Protein AF-A0A527XPF8-F1 (afdb_monomer)

Sequence (87 aa):
VYVIGPDKKIKLVLTYPMTTGRNFDEILRVIDSIQLTAKHQVATPANWKQGEDVIITAAVSNEDAIKRFGAYETVLPYLRKTKQPTA

pLDDT: mean 93.79, std 5.35, range [55.16, 97.88]

Nearest PDB structures (foldseek):
  5ykj-assembly1_A  TM=9.916E-01  e=4.280E-09  Saccharomyces cerevisiae S288C
  2v41-assembly4_H  TM=9.657E-01  e=8.708E-09  Arenicola marina
  5b6m-assembly2_D  TM=9.650E-01  e=4.977E-08  Homo sapiens
  5b6n-assembly2_D  TM=9.585E-01  e=4.375E-08  Homo sapiens
  1xcc-a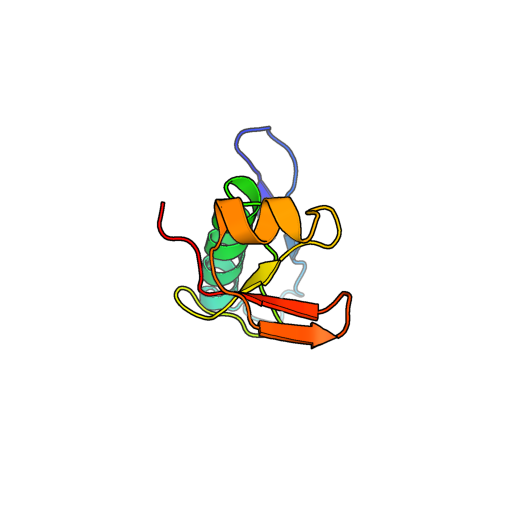ssembly2_D  TM=9.492E-01  e=5.916E-06  Plasmodium yoelii

Foldseek 3Di:
DFDADPVRDTPDDDDDDPVDDDDVVVVVQVVVQVVLVVVDQWHADPPRDPFDKTFHAPVADPVNCCVPQNDWDPPDPGGIIGTRDDD

Structure (mmCIF, N/CA/C/O backbone):
data_AF-A0A527XPF8-F1
#
_entry.id   AF-A0A527XPF8-F1
#
loop_
_atom_site.group_PDB
_atom_site.id
_atom_site.type_symbol
_atom_site.label_atom_id
_atom_site.label_alt_id
_atom_site.label_comp_id
_atom_site.label_asym_id
_atom_site.label_entity_id
_atom_site.label_seq_id
_atom_site.pdbx_PDB_ins_code
_atom_site.Cartn_x
_atom_site.Cartn_y
_atom_site.Cartn_z
_atom_site.occupancy
_atom_site.B_iso_or_equiv
_atom_site.auth_seq_id
_atom_site.auth_comp_id
_atom_site.auth_asym_id
_atom_site.auth_atom_id
_atom_site.pdbx_PDB_model_num
ATOM 1 N N . VAL A 1 1 ? 8.408 3.003 -13.791 1.00 95.88 1 VAL A N 1
ATOM 2 C CA . VAL A 1 1 ? 6.950 3.213 -13.636 1.00 95.88 1 VAL A CA 1
ATOM 3 C C . VAL A 1 1 ? 6.760 4.255 -12.559 1.00 95.88 1 VAL A C 1
ATOM 5 O O . VAL A 1 1 ? 7.367 4.110 -11.505 1.00 95.88 1 VAL A O 1
ATOM 8 N N . TYR A 1 2 ? 5.979 5.295 -12.840 1.00 97.69 2 TYR A N 1
ATOM 9 C CA . TYR A 1 2 ? 5.609 6.322 -11.869 1.00 97.69 2 TYR A CA 1
ATOM 10 C C . TYR A 1 2 ? 4.095 6.280 -11.696 1.00 97.69 2 TYR A C 1
ATOM 12 O O . TYR A 1 2 ? 3.371 6.418 -12.680 1.00 97.69 2 TYR A O 1
ATOM 20 N N . VAL A 1 3 ? 3.623 6.081 -10.467 1.00 97.75 3 VAL A N 1
ATOM 21 C CA . VAL A 1 3 ? 2.200 6.223 -10.127 1.00 97.75 3 VAL A CA 1
ATOM 22 C C . VAL A 1 3 ? 2.009 7.619 -9.550 1.00 97.75 3 VAL A C 1
ATOM 24 O O . VAL A 1 3 ? 2.623 7.957 -8.536 1.00 97.75 3 VAL A O 1
ATOM 27 N N . ILE A 1 4 ? 1.197 8.443 -10.211 1.00 97.88 4 ILE A N 1
ATOM 28 C CA . ILE A 1 4 ? 0.983 9.851 -9.856 1.00 97.88 4 ILE A CA 1
ATOM 29 C C . ILE A 1 4 ? -0.461 10.025 -9.390 1.00 97.88 4 ILE A C 1
ATOM 31 O O . ILE A 1 4 ? -1.394 9.611 -10.074 1.00 97.88 4 ILE A O 1
ATOM 35 N N . GLY A 1 5 ? -0.638 10.632 -8.217 1.00 96.62 5 GLY A N 1
ATOM 36 C CA . GLY A 1 5 ? -1.960 10.925 -7.670 1.00 96.62 5 GLY A CA 1
ATOM 37 C C . GLY A 1 5 ? -2.632 12.136 -8.336 1.00 96.62 5 GLY A C 1
ATOM 38 O O . GLY A 1 5 ? -1.967 12.930 -9.009 1.00 96.62 5 GLY A O 1
ATOM 39 N N . PRO A 1 6 ? -3.942 12.350 -8.106 1.00 96.75 6 PRO A N 1
ATOM 40 C CA . PRO A 1 6 ? -4.650 13.552 -8.569 1.00 96.75 6 PRO A CA 1
ATOM 41 C C . PRO A 1 6 ? -4.022 14.862 -8.063 1.00 96.75 6 PRO A C 1
ATOM 43 O O . PRO A 1 6 ? -4.055 15.881 -8.754 1.00 96.75 6 PRO A O 1
ATOM 46 N N . ASP A 1 7 ? -3.372 14.801 -6.897 1.00 96.38 7 ASP A N 1
ATOM 47 C CA . ASP A 1 7 ? -2.586 15.866 -6.265 1.00 96.38 7 ASP A CA 1
ATOM 48 C C . ASP A 1 7 ? -1.230 16.136 -6.944 1.00 96.38 7 ASP A C 1
ATOM 50 O O . ASP A 1 7 ? -0.425 16.904 -6.422 1.00 96.38 7 ASP A O 1
ATOM 54 N N . LYS A 1 8 ? -0.962 15.497 -8.093 1.00 96.81 8 LYS A N 1
ATOM 55 C CA . LYS A 1 8 ? 0.291 15.575 -8.862 1.00 96.81 8 LYS A CA 1
ATOM 56 C C . LYS A 1 8 ? 1.525 15.079 -8.100 1.00 96.81 8 LYS A C 1
ATOM 58 O O . LYS A 1 8 ? 2.645 15.267 -8.570 1.00 96.81 8 LYS A O 1
ATOM 63 N N . LYS A 1 9 ? 1.353 14.409 -6.955 1.00 97.25 9 LYS A N 1
ATOM 64 C CA . LYS A 1 9 ? 2.466 13.828 -6.194 1.00 97.25 9 LYS A CA 1
ATOM 65 C C . LYS A 1 9 ? 2.743 12.402 -6.649 1.00 97.25 9 LYS A C 1
ATOM 67 O O . LYS 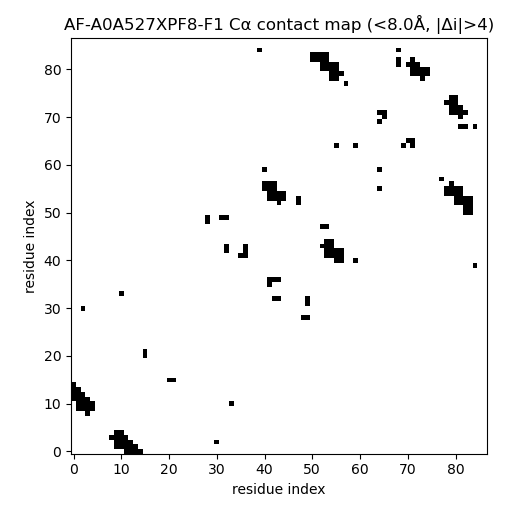A 1 9 ? 1.825 11.627 -6.925 1.00 97.25 9 LYS A O 1
ATOM 72 N N . ILE A 1 10 ? 4.022 12.043 -6.669 1.00 97.56 10 ILE A N 1
ATOM 73 C CA . ILE A 1 10 ? 4.471 10.673 -6.918 1.00 97.56 10 ILE A CA 1
ATOM 74 C C . ILE A 1 10 ? 4.101 9.816 -5.701 1.00 97.56 10 ILE A C 1
ATOM 76 O O . ILE A 1 10 ? 4.457 10.154 -4.574 1.00 97.56 10 ILE A O 1
ATOM 80 N N . LYS A 1 11 ? 3.372 8.720 -5.929 1.00 97.38 11 LYS A N 1
ATOM 81 C CA . LYS A 1 11 ? 2.947 7.759 -4.896 1.00 97.38 11 LYS A CA 1
ATOM 82 C C . LYS A 1 11 ? 3.803 6.495 -4.887 1.00 97.38 11 LYS A C 1
ATOM 84 O O . LYS A 1 11 ? 3.992 5.903 -3.833 1.00 97.38 11 LYS A O 1
ATOM 89 N N . LEU A 1 12 ? 4.328 6.098 -6.047 1.00 97.69 12 LEU A N 1
ATOM 90 C CA . LEU A 1 12 ? 5.201 4.936 -6.195 1.00 97.69 12 LEU A CA 1
ATOM 91 C C . LEU A 1 12 ? 6.151 5.120 -7.382 1.00 97.69 12 LEU A C 1
ATOM 93 O O . LEU A 1 12 ? 5.752 5.628 -8.435 1.0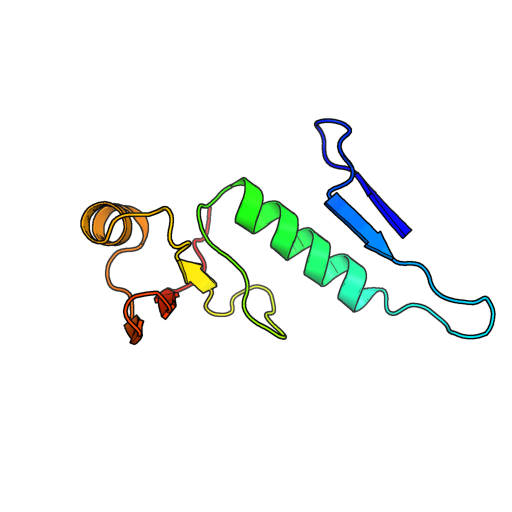0 97.69 12 LEU A O 1
ATOM 97 N N . VAL A 1 13 ? 7.393 4.665 -7.209 1.00 97.88 13 VAL A N 1
ATOM 98 C CA . VAL A 1 13 ? 8.411 4.574 -8.261 1.00 97.88 13 VAL A CA 1
ATOM 99 C C . VAL A 1 13 ? 8.907 3.135 -8.334 1.00 97.88 13 VAL A C 1
ATOM 101 O O . VAL A 1 13 ? 9.328 2.574 -7.328 1.00 97.88 13 VAL A O 1
ATOM 104 N N . LEU A 1 14 ? 8.872 2.547 -9.529 1.00 96.94 14 LEU A N 1
ATOM 105 C CA . LEU A 1 14 ? 9.405 1.212 -9.803 1.00 96.94 14 LEU A CA 1
ATOM 106 C C . LEU A 1 14 ? 10.397 1.281 -10.966 1.00 96.94 14 LEU A C 1
ATOM 108 O O . LEU A 1 14 ? 10.009 1.630 -12.088 1.00 96.94 14 LEU A O 1
ATOM 112 N N . THR A 1 15 ? 11.649 0.905 -10.723 1.00 97.25 15 THR A N 1
ATOM 113 C CA . THR A 1 15 ?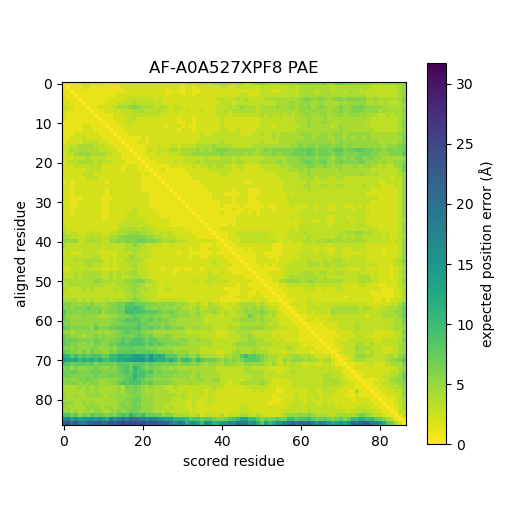 12.719 0.924 -11.731 1.00 97.25 15 THR A CA 1
ATOM 114 C C . THR A 1 15 ? 13.228 -0.490 -11.955 1.00 97.25 15 THR A C 1
ATOM 116 O O . THR A 1 15 ? 13.766 -1.101 -11.041 1.00 97.25 15 THR A O 1
ATOM 119 N N . TYR A 1 16 ? 13.016 -1.019 -13.161 1.00 97.25 16 TYR A N 1
ATOM 120 C CA . TYR A 1 16 ? 13.463 -2.352 -13.584 1.00 97.25 16 TYR A CA 1
ATOM 121 C C . TYR A 1 16 ? 14.462 -2.194 -14.741 1.00 97.25 16 TYR A C 1
ATOM 123 O O . TYR A 1 16 ? 14.279 -1.271 -15.546 1.00 97.25 16 TYR A O 1
ATOM 131 N N . PRO A 1 17 ? 15.484 -3.064 -14.850 1.00 97.44 17 PRO A N 1
ATOM 132 C CA . PRO A 1 17 ? 16.402 -3.073 -15.988 1.00 97.44 17 PRO A CA 1
ATOM 133 C C . PRO A 1 17 ? 15.694 -3.534 -17.271 1.00 97.44 17 PRO A C 1
ATOM 135 O O . PRO A 1 17 ? 14.622 -4.135 -17.220 1.00 97.44 17 PRO A O 1
ATOM 138 N N . MET A 1 18 ? 16.316 -3.301 -18.432 1.00 95.81 18 MET A N 1
ATOM 139 C CA . MET A 1 18 ? 15.755 -3.711 -19.734 1.00 95.81 18 MET A CA 1
ATOM 140 C C . MET A 1 18 ? 15.572 -5.230 -19.868 1.00 95.81 18 MET A C 1
ATOM 142 O O . MET A 1 18 ? 14.731 -5.680 -20.637 1.00 95.81 18 MET A O 1
ATOM 146 N N . THR A 1 19 ? 16.344 -6.015 -19.116 1.00 96.81 19 THR A N 1
ATOM 147 C CA . THR A 1 19 ? 16.343 -7.483 -19.163 1.00 96.81 19 THR A CA 1
ATOM 148 C C . THR A 1 19 ? 15.174 -8.123 -18.418 1.00 96.81 19 THR A C 1
ATOM 150 O O . THR A 1 19 ? 14.919 -9.307 -18.615 1.00 96.81 19 THR A O 1
ATOM 153 N N . THR A 1 20 ? 14.471 -7.380 -17.557 1.00 97.19 20 THR A N 1
ATOM 154 C CA . THR A 1 20 ? 13.449 -7.945 -16.666 1.00 97.19 20 THR A CA 1
ATOM 155 C C . THR A 1 20 ? 12.088 -7.323 -16.947 1.00 97.19 20 THR A C 1
ATOM 157 O O . THR A 1 20 ? 11.836 -6.158 -16.627 1.00 97.19 20 THR A O 1
ATOM 160 N N . GLY A 1 21 ? 11.190 -8.127 -17.522 1.00 96.38 21 GLY A N 1
ATOM 161 C CA . GLY A 1 21 ? 9.793 -7.755 -17.730 1.00 96.38 21 GLY A CA 1
ATOM 162 C C . GLY A 1 21 ? 9.095 -7.383 -16.418 1.00 96.38 21 GLY A C 1
ATOM 163 O O . GLY A 1 21 ? 9.406 -7.913 -15.352 1.00 96.38 21 GLY A O 1
ATOM 164 N N . ARG A 1 22 ? 8.152 -6.442 -16.489 1.00 97.44 22 ARG A N 1
ATOM 165 C CA . ARG A 1 22 ? 7.380 -5.984 -15.323 1.00 97.44 22 ARG A CA 1
ATOM 166 C C . ARG A 1 22 ? 6.154 -6.865 -15.119 1.00 97.44 22 ARG A C 1
ATOM 168 O O . ARG A 1 22 ? 5.558 -7.318 -16.091 1.00 97.44 22 ARG A O 1
ATOM 175 N N . ASN A 1 23 ? 5.737 -7.013 -13.867 1.00 97.25 23 ASN A N 1
ATOM 176 C CA . ASN A 1 23 ? 4.452 -7.610 -13.524 1.00 97.25 23 ASN A CA 1
ATOM 177 C C . ASN A 1 23 ? 3.370 -6.516 -13.460 1.00 97.25 23 ASN A C 1
ATOM 179 O O . ASN A 1 23 ? 3.447 -5.630 -12.610 1.00 97.25 23 ASN A O 1
ATOM 183 N N . PHE A 1 24 ? 2.385 -6.562 -14.359 1.00 96.75 24 PHE A N 1
ATOM 184 C CA . PHE A 1 24 ? 1.290 -5.585 -14.387 1.00 96.75 24 PHE A CA 1
ATOM 185 C C . PHE A 1 24 ? 0.218 -5.844 -13.327 1.00 96.75 24 PHE A C 1
ATOM 187 O O . PHE A 1 24 ? -0.397 -4.882 -12.869 1.00 96.75 24 PHE A O 1
ATOM 194 N N . ASP A 1 25 ? 0.056 -7.085 -12.866 1.00 97.38 25 ASP A N 1
ATOM 195 C CA . ASP A 1 25 ? -0.858 -7.393 -11.763 1.00 97.38 25 ASP A CA 1
ATOM 196 C C . ASP A 1 25 ? -0.398 -6.697 -10.480 1.00 97.38 25 ASP A C 1
ATOM 198 O O . ASP A 1 25 ? -1.212 -6.159 -9.736 1.00 97.38 25 ASP A O 1
ATOM 202 N N . GLU A 1 26 ? 0.920 -6.607 -10.263 1.00 96.94 26 GLU A N 1
ATOM 203 C CA . GLU A 1 26 ? 1.474 -5.841 -9.143 1.00 96.94 26 GLU A CA 1
ATOM 204 C C . GLU A 1 26 ? 1.178 -4.347 -9.281 1.00 96.94 26 GLU A C 1
ATOM 206 O O . GLU A 1 26 ? 0.870 -3.691 -8.290 1.00 96.94 26 GLU A O 1
ATOM 211 N N . ILE A 1 27 ? 1.217 -3.803 -10.502 1.00 97.12 27 ILE A N 1
ATOM 212 C CA . ILE A 1 27 ? 0.893 -2.392 -10.750 1.00 97.12 27 ILE A CA 1
ATOM 213 C C . ILE A 1 27 ? -0.581 -2.115 -10.416 1.00 97.12 27 ILE A C 1
ATOM 215 O O . ILE A 1 27 ? -0.875 -1.101 -9.785 1.00 97.12 27 ILE A O 1
ATOM 219 N N . LEU A 1 28 ? -1.504 -3.005 -10.790 1.00 97.19 28 LEU A N 1
ATOM 220 C CA . LEU A 1 28 ? -2.920 -2.872 -10.428 1.00 97.19 28 LEU A CA 1
ATOM 221 C C . LEU A 1 28 ? -3.127 -3.012 -8.914 1.00 97.19 28 LEU A C 1
ATOM 223 O O . LEU A 1 28 ? -3.754 -2.151 -8.299 1.00 97.19 28 LEU A O 1
ATOM 227 N N . ARG A 1 29 ? -2.499 -4.014 -8.290 1.00 97.69 29 ARG A N 1
ATOM 228 C CA . ARG A 1 29 ? -2.582 -4.258 -6.842 1.00 97.69 29 ARG A CA 1
ATOM 229 C C . ARG A 1 29 ? -2.120 -3.053 -6.020 1.00 97.69 29 ARG A C 1
ATOM 231 O O . ARG A 1 29 ? -2.765 -2.688 -5.035 1.00 97.69 29 ARG A O 1
ATOM 238 N N . VAL A 1 30 ? -1.020 -2.402 -6.413 1.00 97.31 30 VAL A N 1
ATOM 239 C CA . VAL A 1 30 ? -0.556 -1.193 -5.710 1.00 97.31 30 VAL A CA 1
ATOM 240 C C . VAL A 1 30 ? -1.472 0.004 -5.948 1.00 97.31 30 VAL A C 1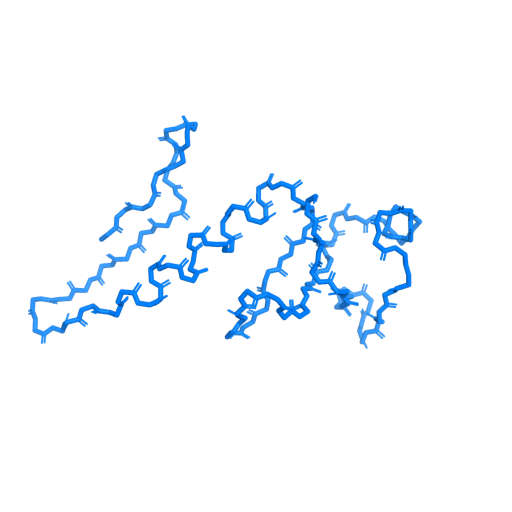
ATOM 242 O O . VAL A 1 30 ? -1.614 0.823 -5.043 1.00 97.31 30 VAL A O 1
ATOM 245 N N . ILE A 1 31 ? -2.122 0.119 -7.112 1.00 96.94 31 ILE A N 1
ATOM 246 C CA . ILE A 1 31 ? -3.104 1.183 -7.369 1.00 96.94 31 ILE A CA 1
ATOM 247 C C . ILE A 1 31 ? -4.313 1.019 -6.445 1.00 96.94 31 ILE A C 1
ATOM 249 O O . ILE A 1 31 ? -4.684 1.992 -5.785 1.00 96.94 31 ILE A O 1
ATOM 253 N N . ASP A 1 32 ? -4.863 -0.191 -6.328 1.00 96.62 32 ASP A N 1
ATOM 254 C CA . ASP A 1 32 ? -5.981 -0.484 -5.421 1.00 96.62 32 ASP A CA 1
ATOM 255 C C . ASP A 1 32 ? -5.616 -0.146 -3.972 1.00 96.62 32 ASP A C 1
ATOM 257 O O . ASP A 1 32 ? -6.349 0.559 -3.274 1.00 96.62 32 ASP A O 1
ATOM 261 N N . SER A 1 33 ? -4.416 -0.549 -3.545 1.00 97.00 33 SER A N 1
ATOM 262 C CA . SER A 1 33 ? -3.881 -0.209 -2.227 1.00 97.00 33 SER A CA 1
ATOM 263 C C . SER A 1 33 ? -3.756 1.307 -2.021 1.00 97.00 33 SER A C 1
ATOM 265 O O . SER A 1 33 ? -4.164 1.831 -0.983 1.00 97.00 33 SER A O 1
ATOM 267 N N . ILE A 1 34 ? -3.188 2.046 -2.980 1.00 96.50 34 ILE A N 1
ATOM 268 C CA . ILE A 1 34 ? -3.014 3.506 -2.878 1.00 96.50 34 ILE A CA 1
ATOM 269 C C . ILE A 1 34 ? -4.375 4.203 -2.785 1.00 96.50 34 ILE A C 1
ATOM 271 O O . ILE A 1 34 ? -4.544 5.116 -1.980 1.00 96.50 34 ILE A O 1
ATOM 275 N N . GLN A 1 35 ? -5.360 3.776 -3.575 1.00 95.25 35 GLN A N 1
ATOM 276 C CA . GLN A 1 35 ? -6.703 4.354 -3.537 1.00 95.25 35 GLN A CA 1
ATOM 277 C C . GLN A 1 35 ? -7.430 4.051 -2.222 1.00 95.25 35 GLN A C 1
ATOM 279 O O . GLN A 1 35 ? -8.072 4.943 -1.665 1.00 95.25 35 GLN A O 1
ATOM 284 N N . LEU A 1 36 ? -7.307 2.826 -1.704 1.00 95.25 36 LEU A N 1
ATOM 285 C CA . LEU A 1 36 ? -7.916 2.4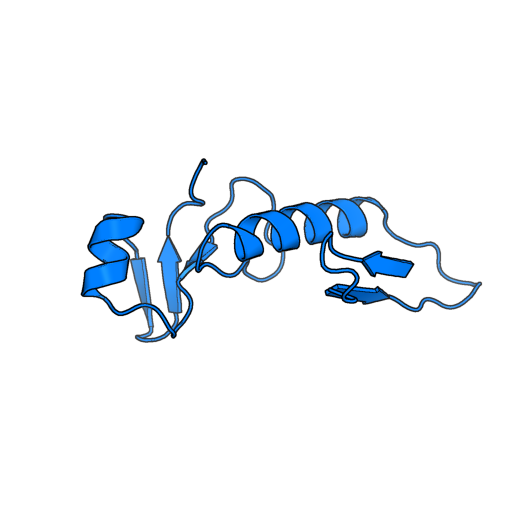18 -0.438 1.00 95.25 36 LEU A CA 1
ATOM 286 C C . LEU A 1 36 ? -7.349 3.221 0.738 1.00 95.25 36 LEU A C 1
ATOM 288 O O . LEU A 1 36 ? -8.097 3.814 1.514 1.00 95.25 36 LEU A O 1
ATOM 292 N N . THR A 1 37 ? -6.022 3.280 0.835 1.00 94.62 37 THR A N 1
ATOM 293 C CA . THR A 1 37 ? -5.306 3.977 1.917 1.00 94.62 37 THR A CA 1
ATOM 294 C C . THR A 1 37 ? -5.414 5.502 1.831 1.00 94.62 37 THR A C 1
ATOM 296 O O . THR A 1 37 ? -5.279 6.189 2.840 1.00 94.62 37 THR A O 1
ATOM 299 N N . ALA A 1 38 ? -5.716 6.053 0.652 1.00 93.31 38 ALA A N 1
ATOM 300 C CA . ALA A 1 38 ? -6.042 7.470 0.508 1.00 93.31 38 ALA A CA 1
ATOM 301 C C . ALA A 1 38 ? -7.434 7.823 1.064 1.00 93.31 38 ALA A C 1
ATOM 303 O O . ALA A 1 38 ? -7.639 8.950 1.509 1.00 93.31 38 ALA A O 1
ATOM 304 N N . LYS A 1 39 ? -8.390 6.884 1.028 1.00 91.94 39 LYS A N 1
ATOM 305 C CA . LYS A 1 39 ? -9.773 7.096 1.493 1.00 91.94 39 LYS A CA 1
ATOM 306 C C . LYS A 1 39 ? -9.974 6.716 2.958 1.00 91.94 39 LYS A C 1
ATOM 308 O O . LYS A 1 39 ? -10.742 7.364 3.663 1.00 91.94 39 LYS A O 1
ATOM 313 N N . HIS A 1 40 ? -9.291 5.672 3.419 1.00 91.62 40 HIS A N 1
ATOM 314 C CA . HIS A 1 40 ? -9.464 5.110 4.754 1.00 91.62 40 HIS A CA 1
ATOM 315 C C . HIS A 1 40 ? -8.126 5.081 5.494 1.00 91.62 40 HIS A C 1
ATOM 317 O O . HIS A 1 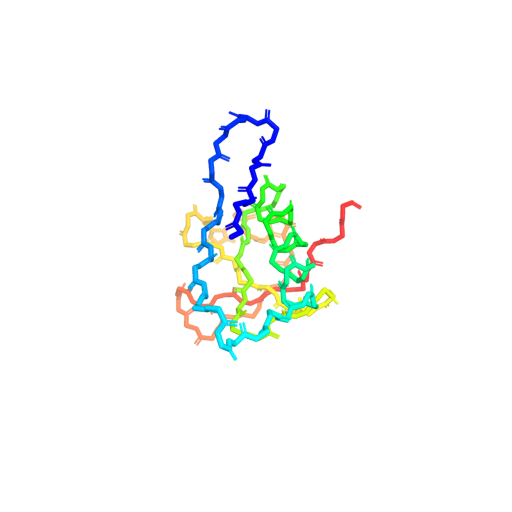40 ? -7.090 4.800 4.901 1.00 91.62 40 HIS A O 1
ATOM 323 N N . GLN A 1 41 ? -8.144 5.317 6.810 1.00 91.94 41 GLN A N 1
ATOM 324 C CA . GLN A 1 41 ? -6.945 5.295 7.666 1.00 91.94 41 GLN A CA 1
ATOM 325 C C . GLN A 1 41 ? -6.470 3.864 7.986 1.00 91.94 41 GLN A C 1
ATOM 327 O O . GLN A 1 41 ? -6.302 3.480 9.149 1.00 91.94 41 GLN A O 1
ATOM 332 N N . VAL A 1 42 ? -6.257 3.077 6.935 1.00 94.62 42 VAL A N 1
ATOM 333 C CA . VAL A 1 42 ? -5.785 1.690 6.958 1.00 94.62 42 VAL A CA 1
ATOM 334 C C . VAL A 1 42 ? -4.488 1.556 6.158 1.00 94.62 42 VAL A C 1
ATOM 336 O O . VAL A 1 42 ? -4.114 2.450 5.403 1.00 94.62 42 VAL A O 1
ATOM 339 N N . ALA A 1 43 ? -3.803 0.434 6.329 1.00 95.88 43 ALA A N 1
ATOM 340 C CA . ALA A 1 43 ? -2.633 0.016 5.575 1.00 95.88 43 ALA A CA 1
ATOM 341 C C . ALA A 1 43 ? -2.841 -1.419 5.075 1.00 95.88 43 ALA A C 1
ATOM 343 O O . ALA A 1 43 ? -3.447 -2.244 5.759 1.00 95.88 43 ALA A O 1
ATOM 344 N N . THR A 1 44 ? -2.340 -1.724 3.883 1.00 96.88 44 THR A N 1
ATOM 345 C CA . THR A 1 44 ? -2.423 -3.063 3.293 1.00 96.88 44 THR A CA 1
ATOM 346 C C . THR A 1 44 ? -1.216 -3.900 3.746 1.00 96.88 44 THR A C 1
ATOM 348 O O . THR A 1 44 ? -0.079 -3.426 3.665 1.00 96.88 44 THR A O 1
ATOM 351 N N . PRO A 1 45 ? -1.419 -5.113 4.293 1.00 96.50 45 PRO A N 1
ATOM 352 C CA . PRO A 1 45 ? -0.314 -5.971 4.714 1.00 96.50 45 PRO A CA 1
ATOM 353 C C . PRO A 1 45 ? 0.467 -6.543 3.519 1.00 96.50 45 PRO A C 1
ATOM 355 O O . PRO A 1 45 ? 0.113 -6.365 2.350 1.00 96.50 45 PRO A O 1
ATOM 358 N N . ALA A 1 46 ? 1.558 -7.252 3.815 1.00 95.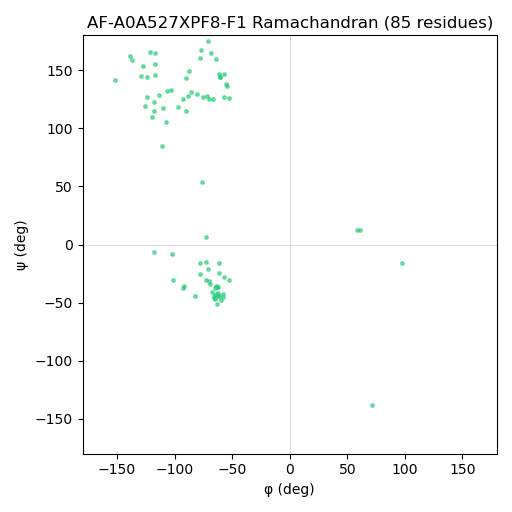94 46 ALA A N 1
ATOM 359 C CA . ALA A 1 46 ? 2.341 -7.944 2.797 1.00 95.94 46 ALA A CA 1
ATOM 360 C C . ALA A 1 46 ? 1.462 -8.910 1.983 1.00 95.94 46 ALA A C 1
ATOM 362 O O . ALA A 1 46 ? 0.635 -9.621 2.548 1.00 95.94 46 ALA A O 1
ATOM 363 N N . ASN A 1 47 ? 1.666 -8.937 0.663 1.00 94.81 47 ASN A N 1
ATOM 364 C CA . ASN A 1 47 ? 0.907 -9.750 -0.298 1.00 94.81 47 ASN A CA 1
ATOM 365 C C . ASN A 1 47 ? -0.609 -9.500 -0.340 1.00 94.81 47 ASN A C 1
ATOM 367 O O . ASN A 1 47 ? -1.314 -10.274 -0.982 1.00 94.81 47 ASN A O 1
ATOM 371 N N . TRP A 1 48 ? -1.093 -8.420 0.280 1.00 97.50 48 TRP A N 1
ATOM 372 C CA . TRP A 1 48 ? -2.512 -8.085 0.299 1.00 97.50 48 TRP A CA 1
ATOM 373 C C . TRP A 1 48 ? -3.107 -8.005 -1.108 1.00 97.50 48 TRP A C 1
ATOM 375 O O . TRP A 1 48 ? -2.521 -7.378 -2.003 1.00 97.50 48 TRP A O 1
ATOM 385 N N . LYS A 1 49 ? -4.300 -8.577 -1.257 1.00 94.94 49 LYS A N 1
ATOM 386 C CA . LYS A 1 49 ? -5.180 -8.451 -2.421 1.00 94.94 49 LYS A CA 1
ATOM 387 C C . LYS A 1 49 ? -6.495 -7.779 -2.038 1.00 94.94 49 LYS A C 1
ATOM 389 O O . LYS A 1 49 ? -6.948 -7.863 -0.901 1.00 94.94 49 LYS A O 1
ATOM 394 N N . GLN A 1 50 ? -7.136 -7.155 -3.021 1.00 93.50 50 GLN A N 1
ATOM 395 C CA . GLN A 1 50 ? -8.441 -6.525 -2.846 1.00 93.50 50 GLN A CA 1
ATOM 396 C C . GLN A 1 50 ? -9.455 -7.506 -2.228 1.00 93.50 50 GLN A C 1
ATOM 398 O O . GLN A 1 50 ? -9.670 -8.603 -2.741 1.00 93.50 50 GLN A O 1
ATOM 403 N N . GLY A 1 51 ? -10.083 -7.088 -1.132 1.00 92.06 51 GLY A N 1
ATOM 404 C CA . GLY A 1 51 ? -11.023 -7.862 -0.320 1.00 92.06 51 GLY A CA 1
ATOM 405 C C . GLY A 1 51 ? -10.402 -8.509 0.923 1.00 92.06 51 GLY A C 1
ATOM 406 O O . GLY A 1 51 ? -11.139 -8.913 1.823 1.00 92.06 51 GLY A O 1
ATOM 407 N N . GLU A 1 52 ? -9.074 -8.600 1.008 1.00 95.31 52 GLU A N 1
ATOM 408 C CA . GLU A 1 52 ? -8.391 -9.163 2.173 1.00 95.31 52 GLU A CA 1
ATOM 409 C C . GLU A 1 52 ? -8.326 -8.172 3.338 1.00 95.31 52 GLU A C 1
ATOM 411 O O . GLU A 1 52 ? -8.459 -6.956 3.183 1.00 95.31 52 GLU A O 1
ATOM 416 N N . ASP A 1 53 ? -8.103 -8.713 4.533 1.00 95.25 53 ASP A N 1
ATOM 417 C CA . ASP A 1 53 ? -8.020 -7.924 5.754 1.00 95.25 53 ASP A CA 1
ATOM 418 C C . ASP A 1 53 ? -6.884 -6.889 5.699 1.00 95.25 53 ASP A C 1
ATOM 420 O O . ASP A 1 53 ? -5.790 -7.137 5.185 1.00 95.25 53 ASP A O 1
ATOM 424 N N . VAL A 1 54 ? -7.138 -5.734 6.304 1.00 96.19 54 VAL A N 1
ATOM 425 C CA . VAL A 1 54 ? -6.230 -4.588 6.352 1.00 96.19 54 VAL A CA 1
ATOM 426 C C . VAL A 1 54 ? -5.810 -4.284 7.783 1.00 96.19 54 VAL A C 1
ATOM 428 O O . VAL A 1 54 ? -6.410 -4.750 8.752 1.00 96.19 54 VAL A O 1
ATOM 431 N N . ILE A 1 55 ? -4.761 -3.483 7.924 1.00 96.31 55 ILE A N 1
ATOM 432 C CA . ILE A 1 55 ? -4.217 -3.073 9.214 1.00 96.31 55 ILE A CA 1
ATOM 433 C C . ILE A 1 55 ? -4.653 -1.646 9.524 1.00 96.31 55 ILE A C 1
ATOM 435 O O . ILE A 1 55 ? -4.540 -0.751 8.690 1.00 96.31 55 ILE A O 1
ATOM 439 N N . ILE A 1 56 ? -5.135 -1.405 10.737 1.00 94.62 56 ILE A N 1
ATOM 440 C CA . ILE A 1 56 ? -5.483 -0.063 11.202 1.00 94.62 56 ILE A CA 1
ATOM 441 C C . ILE A 1 56 ? -4.189 0.689 11.506 1.00 94.62 56 ILE A C 1
ATOM 443 O O . ILE A 1 56 ? -3.354 0.222 12.284 1.00 94.62 56 ILE A O 1
ATOM 447 N N . THR A 1 57 ? -4.029 1.876 10.921 1.00 92.19 57 THR A N 1
ATOM 448 C CA . THR A 1 57 ? -2.813 2.676 11.120 1.00 92.19 57 THR A CA 1
ATOM 449 C C . THR A 1 57 ? -2.632 3.062 12.590 1.00 92.19 57 THR A C 1
ATOM 451 O O . THR A 1 57 ? -3.602 3.307 13.306 1.00 92.19 57 THR A O 1
ATOM 454 N N . ALA A 1 58 ? -1.384 3.152 13.055 1.00 88.44 58 ALA A N 1
ATOM 455 C CA . ALA A 1 58 ? -1.072 3.513 14.443 1.00 88.44 58 ALA A CA 1
ATOM 456 C C . ALA A 1 58 ? -1.557 4.922 14.845 1.00 88.44 58 ALA A C 1
ATOM 458 O O . ALA A 1 58 ? -1.656 5.220 16.029 1.00 88.44 58 ALA A O 1
ATOM 459 N N . ALA A 1 59 ? -1.894 5.773 13.870 1.00 88.94 59 ALA A N 1
ATOM 460 C CA . ALA A 1 59 ? -2.441 7.107 14.102 1.00 88.94 59 ALA A CA 1
ATOM 461 C C . ALA A 1 59 ? -3.901 7.102 14.599 1.00 88.94 59 ALA A C 1
ATOM 463 O O . ALA A 1 59 ? -4.386 8.127 15.069 1.00 88.94 59 ALA A O 1
ATOM 464 N N . VAL A 1 60 ? -4.617 5.978 14.482 1.00 89.56 60 VAL A N 1
ATOM 465 C CA . VAL A 1 60 ? -6.019 5.859 14.910 1.00 89.56 60 VAL A CA 1
ATOM 466 C C . VAL A 1 60 ? -6.072 5.337 16.345 1.00 89.56 60 VAL A C 1
ATOM 468 O O . VAL A 1 60 ? -5.526 4.268 16.629 1.00 89.56 60 VAL A O 1
ATOM 471 N N . SER A 1 61 ? -6.750 6.049 17.247 1.00 91.44 61 SER A N 1
ATOM 472 C CA . SER A 1 61 ? -6.988 5.582 18.620 1.00 91.44 61 SER A CA 1
ATOM 473 C C . SER A 1 61 ? -7.857 4.314 18.635 1.00 91.44 61 SER A C 1
ATOM 475 O O . SER A 1 61 ? -8.551 4.016 17.664 1.00 91.44 61 SER A O 1
ATOM 477 N N . ASN A 1 62 ? -7.836 3.536 19.720 1.00 88.88 62 ASN A N 1
ATOM 478 C CA . ASN A 1 62 ? -8.697 2.348 19.818 1.00 88.88 62 ASN A CA 1
ATOM 479 C C . ASN A 1 62 ? -10.189 2.718 19.777 1.00 88.88 62 ASN A C 1
ATOM 481 O O . ASN A 1 62 ? -10.985 2.030 19.148 1.00 88.88 62 ASN A O 1
ATOM 485 N N . GLU A 1 63 ? -10.560 3.845 20.380 1.00 90.19 63 GLU A N 1
ATOM 486 C CA . GLU A 1 63 ? -11.936 4.346 20.385 1.00 90.19 63 GLU A CA 1
ATOM 487 C C . GLU A 1 63 ? -12.406 4.738 18.979 1.00 90.19 63 GLU A C 1
ATOM 489 O O . GLU A 1 63 ? -13.503 4.366 18.556 1.00 90.19 63 GLU A O 1
ATOM 494 N N . ASP A 1 64 ? -11.564 5.445 18.221 1.00 91.00 64 ASP A N 1
ATOM 495 C CA . ASP A 1 64 ? -11.871 5.817 16.837 1.00 91.00 64 ASP A CA 1
ATOM 496 C C . ASP A 1 64 ? -11.883 4.604 15.911 1.00 91.00 64 ASP A C 1
ATOM 498 O O . ASP A 1 64 ? -12.682 4.547 14.975 1.00 91.00 64 ASP A O 1
ATOM 502 N N . ALA A 1 65 ? -11.022 3.621 16.177 1.00 89.75 65 ALA A N 1
ATOM 503 C CA . ALA A 1 65 ? -10.998 2.371 15.439 1.00 89.75 65 ALA A CA 1
ATOM 504 C C . ALA A 1 65 ? -12.318 1.606 15.600 1.00 89.75 65 ALA A C 1
ATOM 506 O O . ALA A 1 65 ? -12.885 1.183 14.594 1.00 89.75 65 ALA A O 1
ATOM 507 N N . ILE A 1 66 ? -12.857 1.514 16.823 1.00 90.56 66 ILE A N 1
ATOM 508 C CA . ILE A 1 66 ? -14.164 0.886 17.079 1.00 90.56 66 ILE A CA 1
ATOM 509 C C . ILE A 1 66 ? -15.281 1.636 16.345 1.00 90.56 66 ILE A C 1
ATOM 511 O O . ILE A 1 66 ? -16.123 1.014 15.704 1.00 90.56 66 ILE A O 1
ATOM 515 N N . LYS A 1 67 ? -15.280 2.975 16.381 1.00 90.25 67 LYS A N 1
ATOM 516 C CA . LYS A 1 67 ? -16.312 3.786 15.707 1.00 90.25 67 LYS A CA 1
ATOM 517 C C . LYS A 1 67 ? -16.303 3.630 14.185 1.00 90.25 67 LYS A C 1
ATOM 519 O O . LYS A 1 67 ? -17.358 3.692 13.566 1.00 90.25 67 LYS A O 1
ATOM 524 N N . ARG A 1 68 ? -15.122 3.479 13.578 1.00 87.69 68 ARG A N 1
ATOM 525 C CA . ARG A 1 68 ? -14.953 3.462 12.112 1.00 87.69 68 ARG A CA 1
ATOM 526 C C . ARG A 1 68 ? -14.998 2.069 11.506 1.00 87.69 68 ARG A C 1
ATOM 528 O O . ARG A 1 68 ? -15.496 1.912 10.399 1.00 87.69 68 ARG A O 1
ATOM 535 N N . PHE A 1 69 ? -14.428 1.092 12.202 1.00 87.81 69 PHE A N 1
ATOM 536 C CA . PHE A 1 69 ? -14.211 -0.259 11.688 1.00 87.81 69 PHE A CA 1
ATOM 537 C C . PHE A 1 69 ? -14.970 -1.328 12.485 1.00 87.81 69 PHE A C 1
ATOM 539 O O . PHE A 1 69 ? -14.998 -2.484 12.075 1.00 87.81 69 PHE A O 1
ATOM 546 N N . GLY A 1 70 ? -15.614 -0.959 13.597 1.00 87.88 70 GLY A N 1
ATOM 547 C CA . GLY A 1 70 ? -16.314 -1.899 14.465 1.00 87.88 70 GLY A CA 1
ATOM 548 C C . GLY A 1 70 ? -15.344 -2.790 15.238 1.00 87.88 70 GLY A C 1
ATOM 549 O O . GLY A 1 70 ? -14.330 -2.330 15.765 1.00 87.88 70 GLY A O 1
ATOM 550 N N . ALA A 1 71 ? -15.667 -4.079 15.328 1.00 87.50 71 ALA A N 1
ATOM 551 C CA . ALA A 1 71 ? -14.787 -5.055 15.953 1.00 87.50 71 ALA A CA 1
ATOM 552 C C . ALA A 1 71 ? -13.560 -5.325 15.065 1.00 87.50 71 ALA A C 1
ATOM 554 O O . ALA A 1 71 ? -13.697 -5.677 13.894 1.00 87.50 71 ALA A O 1
ATOM 555 N N . TYR A 1 72 ? -12.367 -5.203 15.644 1.00 92.12 72 TYR A N 1
ATOM 556 C CA . TYR A 1 72 ? -11.098 -5.534 15.001 1.00 92.12 72 TYR A CA 1
ATOM 557 C C . TYR A 1 72 ? -10.286 -6.490 15.880 1.00 92.12 72 TYR A C 1
ATOM 559 O O . TYR A 1 72 ? -10.414 -6.515 17.104 1.00 92.12 72 TYR A O 1
ATOM 567 N N . GLU A 1 73 ? -9.432 -7.284 15.248 1.00 93.81 73 GLU A N 1
ATOM 568 C CA . GLU A 1 73 ? -8.541 -8.227 15.913 1.00 93.81 73 GLU A CA 1
ATOM 569 C C . GLU A 1 73 ? -7.248 -7.512 16.326 1.00 93.81 73 GLU A C 1
ATOM 571 O O . GLU A 1 73 ? -6.628 -6.812 15.526 1.00 93.81 73 GLU A O 1
ATOM 576 N N . THR A 1 74 ? -6.817 -7.681 17.575 1.00 93.81 74 THR A N 1
ATOM 577 C CA . THR A 1 74 ? -5.543 -7.128 18.059 1.00 93.81 74 THR A CA 1
ATOM 578 C C . THR A 1 74 ? -4.547 -8.262 18.244 1.00 93.81 74 THR A C 1
ATOM 580 O O . THR A 1 74 ? -4.644 -9.009 19.211 1.00 93.81 74 THR A O 1
ATOM 583 N N . VAL A 1 75 ? -3.583 -8.379 17.328 1.0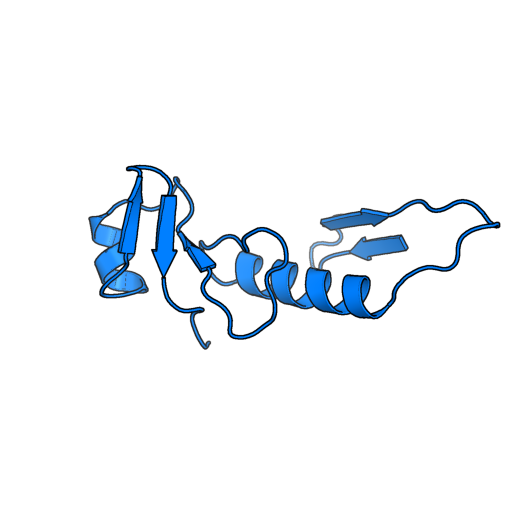0 92.25 75 VAL A N 1
ATOM 584 C CA . VAL A 1 75 ? -2.487 -9.359 17.442 1.00 92.25 75 VAL A CA 1
ATOM 585 C C . VAL A 1 75 ? -1.391 -8.800 18.348 1.00 92.25 75 VAL A C 1
ATOM 587 O O . VAL A 1 75 ? -0.888 -9.482 19.233 1.00 92.25 75 VAL A O 1
ATOM 590 N N . LEU A 1 76 ? -1.051 -7.523 18.150 1.00 91.94 76 LEU A N 1
ATOM 591 C CA . LEU A 1 76 ? -0.146 -6.739 18.995 1.00 91.94 76 LEU A CA 1
ATOM 592 C C . LEU A 1 76 ? -0.729 -5.329 19.163 1.00 91.94 76 LEU A C 1
ATOM 594 O O . LEU A 1 76 ? -1.532 -4.915 18.324 1.00 91.94 76 LEU A O 1
ATOM 598 N N . PRO A 1 77 ? -0.300 -4.538 20.166 1.00 88.75 77 PRO A N 1
ATOM 599 C CA . PRO A 1 77 ? -0.839 -3.190 20.390 1.00 88.75 77 PRO A CA 1
ATOM 600 C C . PRO A 1 77 ? -0.803 -2.272 19.154 1.00 88.75 77 PRO A C 1
ATOM 602 O O . PRO A 1 77 ? -1.676 -1.429 18.977 1.00 88.75 77 PRO A O 1
ATOM 605 N N . TYR A 1 78 ? 0.182 -2.464 18.273 1.00 88.44 78 TYR A N 1
ATOM 606 C CA . TYR A 1 78 ? 0.339 -1.736 17.010 1.00 88.44 78 TYR A CA 1
ATOM 607 C C . TYR A 1 78 ? -0.113 -2.529 15.770 1.00 88.44 78 TYR A C 1
ATOM 609 O O . TYR A 1 78 ? -0.169 -1.968 14.678 1.00 88.44 78 TYR A O 1
ATOM 617 N N . LEU A 1 79 ? -0.428 -3.821 15.918 1.00 93.50 79 LEU A N 1
ATOM 618 C CA . LEU A 1 79 ? -0.865 -4.707 14.839 1.00 93.50 79 LEU A CA 1
ATOM 619 C C . LEU A 1 79 ? -2.339 -5.057 15.045 1.00 93.50 79 LEU A C 1
ATOM 621 O O . LEU A 1 79 ? -2.690 -6.075 15.646 1.00 93.50 79 LEU A O 1
ATOM 625 N N . ARG A 1 80 ? -3.191 -4.160 14.552 1.00 94.81 80 ARG A N 1
ATOM 626 C CA . ARG A 1 80 ? -4.649 -4.249 14.655 1.00 94.81 80 ARG A CA 1
ATOM 627 C C . ARG A 1 80 ? -5.227 -4.527 13.278 1.00 94.81 80 ARG A C 1
ATOM 629 O O . ARG A 1 80 ? -5.047 -3.720 12.368 1.00 94.81 80 ARG A O 1
ATOM 636 N N . LYS A 1 81 ? -5.888 -5.665 13.124 1.00 95.38 81 LYS A N 1
ATOM 637 C CA . LYS A 1 81 ? -6.372 -6.206 11.859 1.00 95.38 81 LYS A CA 1
ATOM 638 C C . LYS A 1 81 ? -7.888 -6.057 11.771 1.00 95.38 81 LYS A C 1
ATOM 640 O O . LYS A 1 81 ? -8.606 -6.394 12.705 1.00 95.38 81 LYS A O 1
ATOM 645 N N . THR A 1 82 ? -8.379 -5.547 10.651 1.00 94.75 82 THR A N 1
ATOM 646 C CA . THR A 1 82 ? -9.807 -5.332 10.398 1.00 94.75 82 THR A CA 1
ATOM 647 C C . THR A 1 82 ? -10.173 -5.773 8.987 1.00 94.75 82 THR A C 1
ATOM 649 O O . THR A 1 82 ? -9.317 -5.832 8.105 1.00 94.75 82 THR A O 1
ATOM 652 N N . LYS A 1 83 ? -11.456 -6.058 8.752 1.00 93.94 83 LYS A N 1
ATOM 653 C CA . LYS A 1 83 ? -11.973 -6.272 7.397 1.00 93.94 83 LYS A CA 1
ATOM 654 C C . LYS A 1 83 ? -11.755 -5.014 6.560 1.00 93.94 83 LYS A C 1
ATOM 656 O O . LYS A 1 83 ? -11.839 -3.899 7.083 1.00 93.94 83 LYS A O 1
ATOM 661 N N . GLN A 1 84 ? -11.465 -5.192 5.272 1.00 92.44 84 GLN A N 1
ATOM 662 C CA . GLN A 1 84 ? -11.349 -4.064 4.357 1.00 92.44 84 GLN A CA 1
ATOM 663 C C . GLN A 1 84 ? -12.653 -3.250 4.365 1.00 92.44 84 GLN A C 1
ATOM 665 O O . GLN A 1 84 ? -13.720 -3.825 4.146 1.00 92.44 84 GLN A O 1
ATOM 670 N N . PRO A 1 85 ? -12.590 -1.925 4.588 1.00 90.12 85 PRO A N 1
ATOM 671 C CA . PRO A 1 85 ? -13.769 -1.085 4.486 1.00 90.12 85 PRO A CA 1
ATOM 672 C C . PRO A 1 85 ? -14.239 -1.036 3.028 1.00 90.12 85 PRO A C 1
ATOM 674 O O . PRO A 1 85 ? -13.472 -0.695 2.124 1.00 90.12 85 PRO A O 1
ATOM 677 N N . THR A 1 86 ? -15.501 -1.378 2.800 1.00 81.62 86 THR A N 1
ATOM 678 C CA . THR A 1 86 ? -16.213 -1.041 1.566 1.00 81.62 86 THR A CA 1
ATOM 679 C C . THR A 1 86 ? -16.683 0.405 1.671 1.00 81.62 86 THR A C 1
ATOM 681 O O . THR A 1 86 ? -17.240 0.786 2.700 1.00 81.62 86 THR A O 1
ATOM 684 N N . ALA A 1 87 ? -16.387 1.204 0.643 1.00 55.16 87 ALA A N 1
ATOM 685 C CA . ALA A 1 87 ? -16.854 2.585 0.536 1.00 55.16 87 ALA A CA 1
ATOM 686 C C . ALA A 1 87 ? -18.385 2.673 0.594 1.00 55.16 87 ALA A C 1
ATOM 688 O O . ALA A 1 87 ? -19.038 1.753 0.049 1.00 55.16 87 ALA A O 1
#

Solvent-accessible surface area (backbone atoms only — not comparable to full-atom values): 5538 Å² total; per-residue (Å²): 89,78,44,67,47,97,86,71,43,79,76,47,80,50,88,73,61,96,90,50,85,80,66,63,68,58,56,51,50,51,49,55,48,52,56,49,44,73,76,38,81,42,41,74,50,88,90,57,55,96,84,45,65,24,32,47,38,80,88,56,52,73,70,57,40,39,74,75,65,46,82,62,48,70,84,42,103,72,46,33,38,31,75,52,83,79,133

Secondary structure (DSSP, 8-state):
-EEE-TTS-EEEE----TTS---HHHHHHHHHHHHHHHHSSEE--TT--TTS-EEEPTTS-HHHHHHHH-S-EEEETTEEEEPPPP-

Radius of gyration: 15.17 Å; Cα contacts (8 Å, |Δi|>4): 96; chains: 1; bounding box: 33×26×40 Å

Mean predicted aligned error: 3.43 Å